Protein AF-A0A972UWR3-F1 (afdb_monomer_lite)

Foldseek 3Di:
DDPVVLVVLVVVLVVCVVPQQVSVVSVVVSVLVVLVVQLPPPDPVSVVVSVVVVCVVVDDDDDDRD

Structure (mmCIF, N/CA/C/O backbone):
data_AF-A0A972UWR3-F1
#
_entry.id   AF-A0A972UWR3-F1
#
loop_
_atom_site.group_PDB
_atom_site.id
_atom_site.type_symbol
_atom_site.label_atom_id
_atom_site.label_alt_id
_atom_site.label_comp_id
_atom_site.label_asym_id
_atom_site.label_entity_id
_atom_site.label_seq_id
_atom_site.pdbx_PDB_ins_code
_atom_site.Cartn_x
_atom_site.Cartn_y
_atom_site.Cartn_z
_atom_site.occupancy
_atom_site.B_iso_or_equiv
_atom_site.auth_seq_id
_atom_site.auth_comp_id
_atom_site.auth_asym_id
_atom_site.auth_atom_id
_atom_site.pdbx_PDB_model_num
ATOM 1 N N . MET A 1 1 ? 4.141 -6.203 7.141 1.00 91.56 1 MET A N 1
ATOM 2 C CA . MET A 1 1 ? 5.269 -5.577 6.458 1.00 91.56 1 MET A CA 1
ATOM 3 C C . MET A 1 1 ? 6.144 -4.917 7.493 1.00 91.56 1 MET A C 1
ATOM 5 O O . MET A 1 1 ? 5.650 -4.152 8.312 1.00 91.56 1 MET A O 1
ATOM 9 N N . ASN A 1 2 ? 7.423 -5.245 7.494 1.00 95.69 2 ASN A N 1
ATOM 10 C CA . ASN A 1 2 ? 8.442 -4.557 8.271 1.00 95.69 2 ASN A CA 1
ATOM 11 C C . ASN A 1 2 ? 9.425 -3.844 7.329 1.00 95.69 2 ASN A C 1
ATOM 13 O O . ASN A 1 2 ? 9.410 -4.040 6.115 1.00 95.69 2 ASN A O 1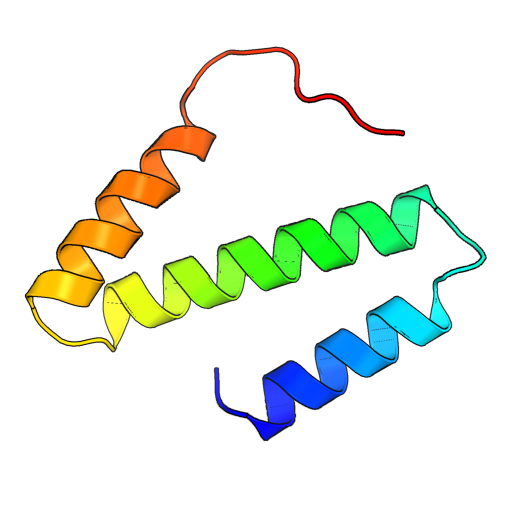
ATOM 17 N N . LEU A 1 3 ? 10.305 -3.019 7.895 1.00 96.75 3 LEU A N 1
ATOM 18 C CA . LEU A 1 3 ? 11.251 -2.226 7.110 1.00 96.75 3 LEU A CA 1
ATOM 19 C C . LEU A 1 3 ? 12.199 -3.082 6.251 1.00 96.75 3 LEU A C 1
ATOM 21 O O . LEU A 1 3 ? 12.608 -2.640 5.183 1.00 96.75 3 LEU A O 1
ATOM 25 N N . LYS A 1 4 ? 12.558 -4.294 6.693 1.00 98.00 4 LYS A N 1
ATOM 26 C CA . LYS A 1 4 ? 13.430 -5.194 5.926 1.00 98.00 4 LYS A CA 1
ATOM 27 C C . LYS A 1 4 ? 12.719 -5.709 4.673 1.00 98.00 4 LYS A C 1
ATOM 29 O O . LYS A 1 4 ? 13.314 -5.689 3.604 1.00 98.00 4 LYS A O 1
ATOM 34 N N . GLU A 1 5 ? 11.463 -6.129 4.807 1.00 97.44 5 GLU A N 1
ATOM 35 C CA . GLU A 1 5 ? 10.627 -6.578 3.683 1.00 97.44 5 GLU A CA 1
ATOM 36 C C . GLU A 1 5 ? 10.429 -5.451 2.665 1.00 97.44 5 GLU A C 1
ATOM 38 O O . GLU A 1 5 ? 10.674 -5.652 1.481 1.00 97.44 5 GLU A O 1
ATOM 43 N N . ILE A 1 6 ? 10.098 -4.244 3.139 1.00 98.00 6 ILE A N 1
ATOM 44 C CA . ILE A 1 6 ? 9.923 -3.063 2.278 1.00 98.00 6 ILE A CA 1
ATOM 45 C C . ILE A 1 6 ? 11.217 -2.749 1.520 1.00 98.00 6 ILE A C 1
ATOM 47 O O . ILE A 1 6 ? 11.188 -2.548 0.312 1.00 98.00 6 ILE A O 1
ATOM 51 N N . LYS A 1 7 ? 12.374 -2.755 2.197 1.00 98.44 7 LYS A N 1
ATOM 52 C CA . LYS A 1 7 ? 13.672 -2.527 1.540 1.00 98.44 7 LYS A CA 1
ATOM 53 C C . LYS A 1 7 ? 13.984 -3.574 0.470 1.00 98.44 7 LYS A C 1
ATOM 55 O O . LYS A 1 7 ? 14.541 -3.220 -0.561 1.00 98.44 7 LYS A O 1
ATOM 60 N N . ALA A 1 8 ? 13.642 -4.840 0.713 1.00 98.00 8 ALA A N 1
ATOM 61 C CA . ALA A 1 8 ? 13.840 -5.903 -0.268 1.00 98.00 8 ALA A CA 1
ATOM 62 C C . ALA A 1 8 ? 12.944 -5.711 -1.502 1.00 98.00 8 ALA A C 1
ATOM 64 O O . ALA A 1 8 ? 13.423 -5.849 -2.621 1.00 98.00 8 ALA A O 1
ATOM 65 N N . MET A 1 9 ? 11.678 -5.331 -1.306 1.00 97.69 9 MET A N 1
ATOM 66 C CA . MET A 1 9 ? 10.749 -5.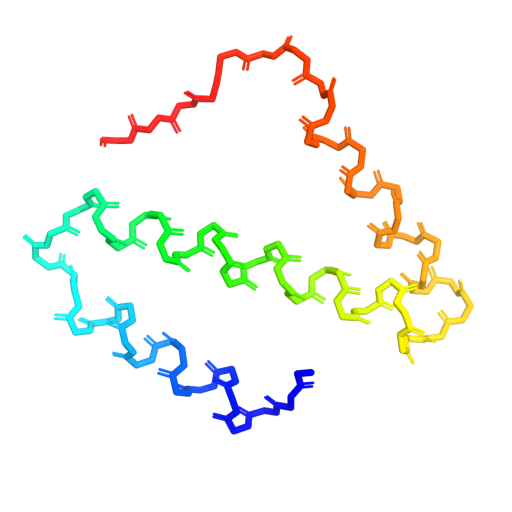034 -2.402 1.00 97.69 9 MET A CA 1
ATOM 67 C C . MET A 1 9 ? 11.206 -3.824 -3.226 1.00 97.69 9 MET A C 1
ATOM 69 O O . MET A 1 9 ? 11.225 -3.898 -4.448 1.00 97.69 9 MET A O 1
ATOM 73 N N . VAL A 1 10 ? 11.667 -2.751 -2.575 1.00 98.38 10 VAL A N 1
ATOM 74 C CA . VAL A 1 10 ? 12.237 -1.579 -3.266 1.00 98.38 10 VAL A CA 1
ATOM 75 C C . VAL A 1 10 ? 13.471 -1.955 -4.090 1.00 98.38 10 VAL A C 1
ATOM 77 O O . VAL A 1 10 ? 13.594 -1.520 -5.229 1.00 98.38 10 VAL A O 1
ATOM 80 N N . ALA A 1 11 ? 14.368 -2.787 -3.553 1.00 98.19 11 ALA A N 1
ATOM 81 C CA . ALA A 1 11 ? 15.530 -3.260 -4.306 1.00 98.19 11 ALA A CA 1
ATOM 82 C C . ALA A 1 11 ? 15.132 -4.131 -5.513 1.00 98.19 11 ALA A C 1
ATOM 84 O O . ALA A 1 11 ? 15.782 -4.065 -6.552 1.00 98.19 11 ALA A O 1
ATOM 85 N N . ASN A 1 12 ? 14.061 -4.922 -5.392 1.00 96.94 12 ASN A N 1
ATOM 86 C CA . ASN A 1 12 ? 13.533 -5.710 -6.504 1.00 96.94 12 ASN A CA 1
ATOM 87 C C . ASN A 1 12 ? 12.992 -4.812 -7.629 1.00 96.94 12 ASN A C 1
ATOM 89 O O . ASN A 1 12 ? 13.308 -5.046 -8.790 1.00 96.94 12 ASN A O 1
ATOM 93 N N . ILE A 1 13 ? 12.249 -3.755 -7.283 1.00 97.62 13 ILE A N 1
ATOM 94 C CA . ILE A 1 13 ? 11.757 -2.762 -8.252 1.00 97.62 13 ILE A CA 1
ATOM 95 C C . ILE A 1 13 ? 12.932 -2.084 -8.970 1.00 97.62 13 ILE A C 1
ATOM 97 O O . ILE A 1 13 ? 12.950 -2.035 -10.194 1.00 97.62 13 ILE A O 1
ATOM 101 N N . ASP A 1 14 ? 13.955 -1.634 -8.233 1.00 98.06 14 ASP A N 1
ATOM 102 C CA . ASP A 1 14 ? 15.148 -1.011 -8.833 1.00 98.06 14 ASP A CA 1
ATOM 103 C C . ASP A 1 14 ? 15.892 -1.962 -9.789 1.00 98.06 14 ASP A C 1
ATOM 105 O O . ASP A 1 14 ? 16.414 -1.537 -10.818 1.00 98.06 14 ASP A O 1
ATOM 109 N N . SER A 1 15 ? 15.895 -3.267 -9.497 1.00 97.50 15 SER A N 1
ATOM 110 C CA . SER A 1 15 ? 16.486 -4.271 -10.391 1.00 97.50 15 SER A CA 1
ATOM 111 C C . SER A 1 15 ? 15.688 -4.511 -11.678 1.00 97.50 15 SER A C 1
ATOM 113 O O . SER A 1 15 ? 16.257 -4.995 -12.652 1.00 97.50 15 SER A O 1
ATOM 115 N N . ALA A 1 16 ? 14.400 -4.155 -11.690 1.00 95.81 16 ALA A N 1
ATOM 116 C CA . ALA A 1 16 ? 13.500 -4.281 -12.834 1.00 95.81 16 ALA A CA 1
ATOM 117 C C . ALA A 1 16 ? 13.332 -2.965 -13.614 1.00 95.81 16 ALA A C 1
ATOM 119 O O . ALA A 1 16 ? 12.514 -2.905 -14.518 1.00 95.81 16 ALA A O 1
ATOM 120 N N . LYS A 1 17 ? 14.096 -1.912 -13.298 1.00 94.50 17 LYS A N 1
ATOM 121 C CA . LYS A 1 17 ? 13.906 -0.555 -13.850 1.00 94.50 17 LYS A CA 1
ATOM 122 C C . LYS A 1 17 ? 14.023 -0.412 -15.372 1.00 94.50 17 LYS A C 1
ATOM 124 O O . LYS A 1 17 ? 13.667 0.635 -15.889 1.00 94.50 17 LYS A O 1
ATOM 129 N N . ASP A 1 18 ? 14.601 -1.400 -16.053 1.00 96.94 18 ASP A N 1
ATOM 130 C CA . ASP A 1 18 ? 14.721 -1.414 -17.517 1.00 96.94 18 ASP A CA 1
ATOM 131 C C . ASP A 1 18 ? 13.530 -2.145 -18.185 1.00 96.94 18 ASP A C 1
ATOM 133 O O . ASP A 1 18 ? 13.474 -2.259 -19.408 1.00 96.94 18 ASP A O 1
ATOM 137 N N . ASP A 1 19 ? 12.590 -2.652 -17.380 1.00 95.62 19 ASP A N 1
ATOM 138 C CA . ASP A 1 19 ? 11.299 -3.222 -17.765 1.00 95.62 19 ASP A CA 1
ATOM 139 C C . ASP A 1 19 ? 10.196 -2.380 -17.103 1.00 95.62 19 ASP A C 1
ATOM 141 O O . ASP A 1 19 ? 9.795 -2.618 -15.960 1.00 95.62 19 ASP A O 1
ATOM 145 N N . ASP A 1 20 ? 9.760 -1.337 -17.814 1.00 92.25 20 ASP A N 1
ATOM 146 C CA . ASP A 1 20 ? 8.844 -0.320 -17.287 1.00 92.25 20 ASP A CA 1
ATOM 147 C C . ASP A 1 20 ? 7.522 -0.930 -16.789 1.00 92.25 20 ASP A C 1
ATOM 149 O O . ASP A 1 20 ? 7.037 -0.562 -15.718 1.00 92.25 20 ASP A O 1
ATOM 153 N N . GLU A 1 21 ? 6.967 -1.908 -17.515 1.00 93.00 21 GLU A N 1
ATOM 154 C CA . GLU A 1 21 ? 5.721 -2.587 -17.1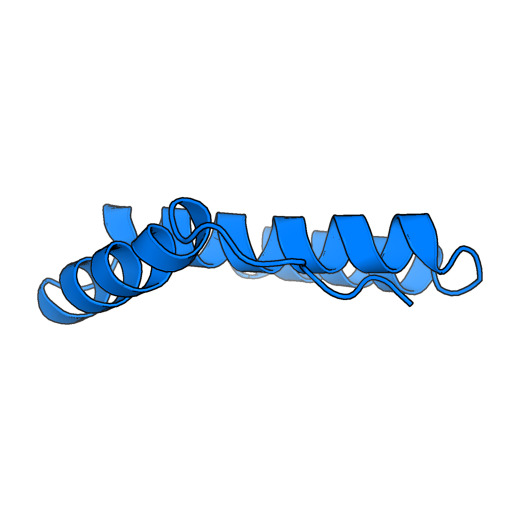37 1.00 93.00 21 GLU A CA 1
ATOM 155 C C . GLU A 1 21 ? 5.896 -3.337 -15.810 1.00 93.00 21 GLU A C 1
ATOM 157 O O . GLU A 1 21 ? 5.109 -3.157 -14.875 1.00 93.00 21 GLU A O 1
ATOM 162 N N . MET A 1 22 ? 6.969 -4.125 -15.686 1.00 93.69 22 MET A N 1
ATOM 163 C CA . MET A 1 22 ? 7.269 -4.863 -14.459 1.00 93.69 22 MET A CA 1
ATOM 164 C C . MET A 1 22 ? 7.535 -3.927 -13.274 1.00 93.69 22 MET A C 1
ATOM 166 O O . MET A 1 22 ? 7.032 -4.164 -12.171 1.00 93.69 22 MET A O 1
ATOM 170 N N . ALA A 1 23 ? 8.320 -2.867 -13.483 1.00 95.38 23 ALA A N 1
ATOM 171 C CA . ALA A 1 23 ? 8.645 -1.897 -12.444 1.00 95.38 23 ALA A CA 1
ATOM 172 C C . ALA A 1 23 ? 7.388 -1.172 -11.940 1.00 95.38 23 ALA A C 1
ATOM 174 O O . ALA A 1 23 ? 7.216 -1.023 -10.727 1.00 95.38 23 ALA A O 1
ATOM 175 N N . HIS A 1 24 ? 6.486 -0.783 -12.847 1.00 93.19 24 HIS A N 1
ATOM 176 C CA . HIS A 1 24 ? 5.218 -0.147 -12.498 1.00 93.19 24 HIS A CA 1
ATOM 177 C C . HIS A 1 24 ? 4.290 -1.079 -11.720 1.00 93.19 24 HIS A C 1
ATOM 179 O O . HIS A 1 24 ? 3.822 -0.700 -10.645 1.00 93.19 24 HIS A O 1
ATOM 185 N N . CYS A 1 25 ? 4.071 -2.310 -12.196 1.00 93.06 25 CYS A N 1
ATOM 186 C CA . CYS A 1 25 ? 3.246 -3.280 -11.474 1.00 93.06 25 CYS A CA 1
ATOM 187 C C . CYS A 1 25 ? 3.785 -3.544 -10.060 1.00 93.06 25 CYS A C 1
ATOM 189 O O . CYS A 1 25 ? 3.031 -3.510 -9.089 1.00 93.06 25 CYS A O 1
ATOM 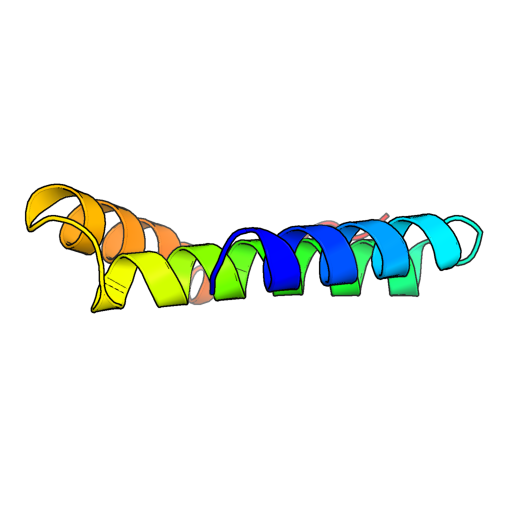191 N N . ALA A 1 26 ? 5.099 -3.746 -9.924 1.00 95.62 26 ALA A N 1
ATOM 192 C CA . ALA A 1 26 ? 5.718 -4.002 -8.629 1.00 95.62 26 ALA A CA 1
ATOM 193 C C . ALA A 1 26 ? 5.653 -2.787 -7.681 1.00 95.62 26 ALA A C 1
ATOM 195 O O . ALA A 1 26 ? 5.539 -2.959 -6.462 1.00 95.62 26 ALA A O 1
ATOM 196 N N . GLU A 1 27 ? 5.715 -1.559 -8.210 1.00 96.56 27 GLU A N 1
ATOM 197 C CA . GLU A 1 27 ? 5.526 -0.339 -7.421 1.00 96.56 27 GLU A CA 1
ATOM 198 C C . GLU A 1 27 ? 4.094 -0.228 -6.874 1.00 96.56 27 GLU A C 1
ATOM 200 O O . GLU A 1 27 ? 3.909 0.043 -5.679 1.00 96.56 27 GLU A O 1
ATOM 205 N N . ASP A 1 28 ? 3.092 -0.449 -7.725 1.00 94.69 28 ASP A N 1
ATOM 206 C CA . ASP A 1 28 ? 1.682 -0.398 -7.337 1.00 94.69 28 ASP A CA 1
ATOM 207 C C . ASP A 1 28 ? 1.348 -1.474 -6.296 1.00 94.69 28 ASP A C 1
ATOM 209 O O . ASP A 1 28 ? 0.750 -1.162 -5.258 1.00 94.69 28 ASP A O 1
ATOM 213 N N . ASP A 1 29 ? 1.838 -2.700 -6.495 1.00 95.12 29 ASP A N 1
ATOM 214 C CA . ASP A 1 29 ? 1.691 -3.799 -5.538 1.00 95.12 29 ASP A CA 1
ATOM 215 C C . ASP A 1 29 ? 2.295 -3.447 -4.171 1.00 95.12 29 ASP A C 1
ATOM 217 O O . ASP A 1 29 ? 1.649 -3.622 -3.132 1.00 95.12 29 ASP A O 1
ATOM 221 N N . LEU A 1 30 ? 3.514 -2.887 -4.142 1.00 97.88 30 LEU A N 1
ATOM 222 C CA . LEU A 1 30 ? 4.171 -2.476 -2.896 1.00 97.88 30 LEU A CA 1
ATOM 223 C C . LEU A 1 30 ? 3.342 -1.428 -2.139 1.00 97.88 30 LEU A C 1
ATOM 225 O O . LEU A 1 30 ? 3.194 -1.511 -0.912 1.00 97.88 30 LEU A O 1
ATOM 229 N N . ARG A 1 31 ? 2.810 -0.428 -2.850 1.00 97.00 31 ARG A N 1
ATOM 230 C CA . ARG A 1 31 ? 1.970 0.617 -2.249 1.00 97.00 31 ARG A CA 1
ATOM 231 C C . ARG A 1 31 ? 0.686 0.021 -1.682 1.00 97.00 31 ARG A C 1
ATOM 233 O O . ARG A 1 31 ? 0.355 0.290 -0.521 1.00 97.00 31 ARG A O 1
ATOM 240 N N . GLU A 1 32 ? -0.012 -0.803 -2.458 1.00 96.88 32 GLU A N 1
ATOM 241 C CA . GLU A 1 32 ? -1.254 -1.443 -2.031 1.00 96.88 32 GLU A CA 1
ATOM 242 C C . GLU A 1 32 ? -1.032 -2.346 -0.810 1.00 96.88 32 GLU A C 1
ATOM 244 O O . GLU A 1 32 ? -1.769 -2.251 0.179 1.00 96.88 32 GLU A O 1
ATOM 249 N N . ASP A 1 33 ? 0.016 -3.168 -0.819 1.00 97.94 33 ASP A N 1
ATOM 250 C CA . ASP A 1 33 ? 0.349 -4.057 0.291 1.00 97.94 33 ASP A CA 1
ATOM 251 C C . ASP A 1 33 ? 0.692 -3.291 1.568 1.00 97.94 33 ASP A C 1
ATOM 253 O O . ASP A 1 33 ? 0.256 -3.676 2.664 1.00 97.94 33 ASP A O 1
ATOM 257 N N . PHE A 1 34 ? 1.406 -2.167 1.456 1.00 98.44 34 PHE A N 1
ATOM 258 C CA . PHE A 1 34 ? 1.684 -1.311 2.605 1.00 98.44 34 PHE A CA 1
ATOM 259 C C . PHE A 1 34 ? 0.394 -0.735 3.192 1.00 98.44 34 PHE A C 1
ATOM 261 O O . PHE A 1 34 ? 0.174 -0.810 4.406 1.00 98.44 34 PHE A O 1
ATOM 268 N N . ILE A 1 35 ? -0.506 -0.224 2.351 1.00 98.44 35 ILE A N 1
ATOM 269 C CA . ILE A 1 35 ? -1.793 0.318 2.799 1.00 98.44 35 ILE A CA 1
ATOM 270 C C . ILE A 1 35 ? -2.643 -0.791 3.439 1.00 98.44 35 ILE A C 1
ATOM 272 O O . ILE A 1 35 ? -3.166 -0.609 4.546 1.00 98.44 35 ILE A O 1
ATOM 276 N N . LYS A 1 36 ? -2.720 -1.982 2.827 1.00 98.38 36 LYS A N 1
ATOM 277 C CA . LYS A 1 36 ? -3.371 -3.168 3.413 1.00 98.38 36 LYS A CA 1
ATOM 278 C C . LYS A 1 36 ? -2.763 -3.525 4.763 1.00 98.38 36 LYS A C 1
ATOM 280 O O . LYS A 1 36 ? -3.510 -3.823 5.699 1.00 98.38 36 LYS A O 1
ATOM 285 N N . HIS A 1 37 ? -1.440 -3.478 4.903 1.00 98.38 37 HIS A N 1
ATOM 286 C CA . HIS A 1 37 ? -0.773 -3.727 6.175 1.00 98.38 37 HIS A CA 1
ATOM 287 C C . HIS A 1 37 ? -1.212 -2.713 7.239 1.00 98.38 37 HIS A C 1
ATOM 289 O O . HIS A 1 37 ? -1.717 -3.119 8.289 1.00 98.38 37 HIS A O 1
ATOM 295 N N . ILE A 1 38 ? -1.130 -1.412 6.944 1.00 98.50 38 ILE A N 1
ATOM 296 C CA . ILE A 1 38 ? -1.537 -0.339 7.864 1.00 98.50 38 ILE A CA 1
ATOM 297 C C . ILE A 1 38 ? -3.021 -0.439 8.239 1.00 98.50 38 ILE A C 1
ATOM 299 O O . ILE A 1 38 ? -3.367 -0.250 9.407 1.00 98.50 38 ILE A O 1
ATOM 303 N N . SER A 1 39 ? -3.895 -0.828 7.304 1.00 98.44 39 SER A N 1
ATOM 304 C CA . SER A 1 39 ? -5.333 -1.025 7.559 1.00 98.44 39 SER A CA 1
ATOM 305 C C . SER A 1 39 ? -5.637 -2.081 8.636 1.00 98.44 39 SER A C 1
ATOM 307 O O . SER A 1 39 ? -6.706 -2.053 9.264 1.00 98.44 39 SER A O 1
ATOM 309 N N . LYS A 1 40 ? -4.688 -3.000 8.869 1.00 98.00 40 LYS A N 1
ATOM 310 C CA . LYS A 1 40 ? -4.773 -4.094 9.844 1.00 98.00 40 LYS A CA 1
ATOM 311 C C . LYS A 1 40 ? -3.993 -3.786 11.124 1.00 98.00 40 LYS A C 1
ATOM 313 O O . LYS A 1 40 ? -4.490 -4.087 12.209 1.00 98.00 40 LYS A O 1
ATOM 318 N N . THR A 1 41 ? -2.804 -3.187 11.019 1.00 97.81 41 THR A N 1
ATOM 319 C CA . THR A 1 41 ? -1.839 -3.096 12.133 1.00 97.81 41 THR A CA 1
ATOM 320 C C . THR A 1 41 ? -1.644 -1.697 12.713 1.00 97.81 41 THR A C 1
ATOM 322 O O . THR A 1 41 ? -1.190 -1.596 13.851 1.00 97.81 41 THR A O 1
ATOM 325 N N . GLY A 1 42 ? -2.023 -0.630 12.001 1.00 97.31 42 GLY A N 1
ATOM 326 C CA . GLY A 1 42 ? -1.801 0.755 12.435 1.00 97.31 42 GLY A CA 1
ATOM 327 C C . GLY A 1 42 ? -2.602 1.175 13.676 1.00 97.31 42 GLY A C 1
ATOM 328 O O . GLY A 1 42 ? -3.345 0.389 14.274 1.00 97.31 42 GLY A O 1
ATOM 329 N N . THR A 1 43 ? -2.505 2.448 14.057 1.00 98.50 43 THR A N 1
ATOM 330 C CA . THR A 1 43 ? -3.397 3.061 15.058 1.00 98.50 43 THR A CA 1
ATOM 331 C C . THR A 1 43 ? -4.847 3.108 14.560 1.00 98.50 43 THR A C 1
ATOM 333 O O . THR A 1 43 ? -5.120 2.905 13.377 1.00 98.50 43 THR A O 1
ATOM 336 N N . LYS A 1 44 ? -5.811 3.400 15.444 1.00 98.31 44 LYS A N 1
ATOM 337 C CA . LYS A 1 44 ? -7.236 3.489 15.069 1.00 98.31 44 LYS A CA 1
ATOM 338 C C . LYS A 1 44 ? -7.473 4.433 13.883 1.00 98.31 44 LYS A C 1
ATOM 340 O O . LYS A 1 44 ? -8.178 4.058 12.950 1.00 98.31 44 LYS A O 1
ATOM 345 N N . GLU A 1 45 ? -6.864 5.616 13.905 1.00 98.62 45 GLU A N 1
ATOM 346 C CA . GLU A 1 45 ? -7.006 6.597 12.824 1.00 98.62 45 GLU A CA 1
ATOM 347 C C . GLU A 1 45 ? -6.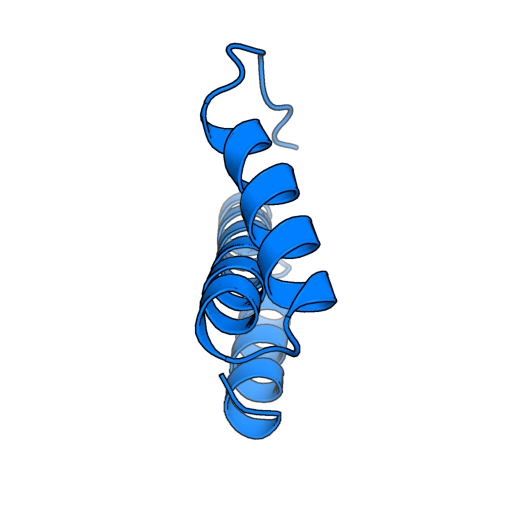264 6.161 11.558 1.00 98.62 45 GLU A C 1
ATOM 349 O O . GLU A 1 45 ? -6.833 6.222 10.473 1.00 98.62 45 GLU A O 1
ATOM 354 N N . GLN A 1 46 ? -5.055 5.600 11.676 1.00 98.62 46 GLN A N 1
ATOM 355 C CA . GLN A 1 46 ? -4.333 5.044 10.523 1.00 98.62 46 GLN A CA 1
ATOM 356 C C . GLN A 1 46 ? -5.115 3.936 9.818 1.00 98.62 46 GLN A C 1
ATOM 358 O O . GLN A 1 46 ? -5.169 3.912 8.592 1.00 98.62 46 GLN A O 1
ATOM 363 N N . ARG A 1 47 ? -5.775 3.050 10.573 1.00 98.75 47 ARG A N 1
ATOM 364 C CA . ARG A 1 47 ? -6.612 1.998 9.982 1.00 98.75 47 ARG A CA 1
ATOM 365 C C . ARG A 1 47 ? -7.793 2.575 9.211 1.00 98.75 47 ARG A C 1
ATOM 367 O O . ARG A 1 47 ? -8.105 2.060 8.143 1.00 98.75 47 ARG A O 1
ATOM 374 N N . LYS A 1 48 ? -8.447 3.620 9.733 1.00 98.69 48 LYS A N 1
ATOM 375 C CA . LYS A 1 48 ? -9.542 4.305 9.025 1.00 98.69 48 LYS A CA 1
ATOM 376 C C . LYS A 1 48 ? -9.043 4.949 7.736 1.00 98.69 48 LYS A C 1
ATOM 378 O O . LYS A 1 48 ? -9.628 4.694 6.693 1.00 98.69 48 LYS A O 1
ATOM 383 N N . MET A 1 49 ? -7.945 5.706 7.806 1.00 98.69 49 MET A N 1
ATOM 384 C CA . MET A 1 49 ? -7.339 6.347 6.634 1.00 98.69 49 MET A CA 1
ATOM 385 C C . MET A 1 49 ? -6.968 5.316 5.564 1.00 98.69 49 MET A C 1
ATOM 387 O O . MET A 1 49 ? -7.360 5.460 4.415 1.00 98.69 49 MET A O 1
ATOM 391 N N . ALA A 1 50 ? -6.288 4.232 5.947 1.00 98.62 50 ALA A N 1
ATOM 392 C CA . ALA A 1 50 ? -5.885 3.188 5.011 1.00 98.62 50 ALA A CA 1
ATOM 393 C C . ALA A 1 50 ? -7.082 2.481 4.356 1.00 98.62 50 ALA A C 1
ATOM 395 O O . ALA A 1 50 ? -7.057 2.217 3.160 1.00 98.62 50 ALA A O 1
ATOM 396 N N . ARG A 1 51 ? -8.152 2.197 5.112 1.00 98.50 51 ARG A N 1
ATOM 397 C CA . ARG A 1 51 ? -9.381 1.618 4.542 1.00 98.50 51 ARG A CA 1
ATOM 398 C C . 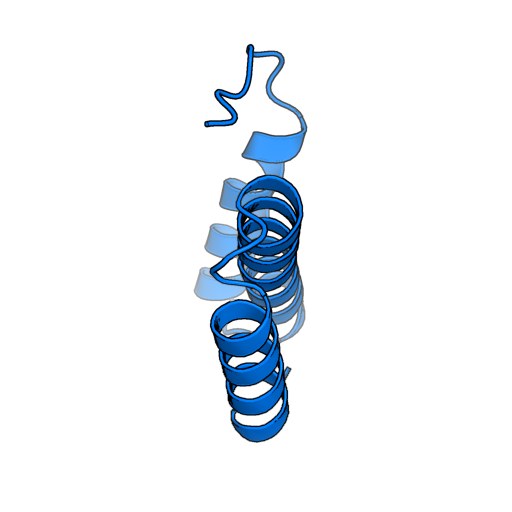ARG A 1 51 ? -10.097 2.575 3.599 1.00 98.50 51 ARG A C 1
ATOM 400 O O . ARG A 1 51 ? -10.668 2.108 2.625 1.00 98.50 51 ARG A O 1
ATOM 407 N N . GLU A 1 52 ? -10.090 3.872 3.896 1.00 98.62 52 GLU A N 1
ATOM 408 C CA . GLU A 1 52 ? -10.678 4.877 3.008 1.00 98.62 52 GLU A CA 1
ATOM 409 C C . GLU A 1 52 ? -9.907 4.958 1.692 1.00 98.62 52 GLU A C 1
ATOM 411 O O . GLU A 1 52 ? -10.522 4.935 0.633 1.00 98.62 52 GLU A O 1
ATOM 416 N N . ILE A 1 53 ? -8.571 4.960 1.759 1.00 98.31 53 ILE A N 1
ATOM 417 C CA . ILE A 1 53 ? -7.708 4.941 0.573 1.00 98.31 53 ILE A CA 1
ATOM 418 C C . ILE A 1 53 ? -7.967 3.686 -0.265 1.00 98.31 53 ILE A C 1
ATOM 420 O O . ILE A 1 53 ? -8.151 3.813 -1.462 1.00 98.31 53 ILE A O 1
ATOM 424 N N . LEU A 1 54 ? -8.065 2.492 0.334 1.00 98.06 54 LEU A N 1
ATOM 425 C CA . LEU A 1 54 ? -8.284 1.248 -0.427 1.00 98.06 54 LEU A CA 1
ATOM 426 C C . LEU A 1 54 ? -9.570 1.238 -1.267 1.00 98.06 54 LEU A C 1
ATOM 428 O O . LEU A 1 54 ? -9.649 0.476 -2.225 1.00 98.06 54 LEU A O 1
ATOM 432 N N . LYS A 1 55 ? -10.553 2.098 -0.972 1.00 97.69 55 LYS A N 1
ATOM 433 C CA . LYS A 1 55 ? -11.747 2.247 -1.819 1.00 97.69 55 LYS A CA 1
ATOM 434 C C . LYS A 1 55 ? -11.423 2.777 -3.217 1.00 97.69 55 LYS A C 1
ATOM 436 O O . LYS A 1 55 ? -12.245 2.621 -4.111 1.00 97.69 55 LYS A O 1
ATOM 441 N N . THR A 1 56 ? -10.247 3.376 -3.442 1.00 96.12 56 THR A N 1
ATOM 442 C CA . THR A 1 56 ? -9.804 3.778 -4.790 1.00 96.12 56 THR A CA 1
ATOM 443 C C . THR A 1 56 ? -9.676 2.592 -5.742 1.00 96.12 56 THR A C 1
ATOM 445 O O . THR A 1 56 ? -9.712 2.781 -6.957 1.00 96.12 56 THR A O 1
ATOM 448 N N . ASN A 1 57 ? -9.553 1.370 -5.215 1.00 92.75 57 ASN A N 1
ATOM 449 C CA . ASN A 1 57 ? -9.508 0.155 -6.024 1.00 92.75 57 ASN A CA 1
ATOM 450 C C . ASN A 1 57 ? -10.868 -0.144 -6.670 1.00 92.75 57 ASN A C 1
ATOM 452 O O . ASN A 1 57 ? -10.904 -0.664 -7.783 1.00 92.75 57 ASN A O 1
ATOM 456 N N . ASP A 1 58 ? -11.958 0.283 -6.027 1.00 95.06 58 ASP A N 1
ATOM 457 C CA . ASP A 1 58 ? -13.336 0.075 -6.479 1.00 95.06 58 ASP A CA 1
ATOM 458 C C . ASP A 1 58 ? -13.868 1.224 -7.357 1.00 95.06 58 ASP A C 1
ATOM 460 O O . ASP A 1 58 ? -14.996 1.159 -7.846 1.00 95.06 58 ASP A O 1
ATOM 464 N N . ILE A 1 59 ? -13.095 2.303 -7.547 1.00 95.81 59 ILE A N 1
ATOM 465 C CA . ILE A 1 59 ? -13.499 3.404 -8.428 1.00 95.81 59 ILE A CA 1
ATOM 466 C C . ILE A 1 59 ? -13.273 2.971 -9.876 1.00 95.81 59 ILE A C 1
ATOM 468 O O . ILE A 1 59 ? -12.155 2.637 -10.273 1.00 95.81 59 ILE A O 1
ATOM 472 N N . ASP A 1 60 ? -14.339 3.024 -10.668 1.00 93.56 60 ASP A N 1
ATOM 473 C CA . ASP A 1 60 ? -14.294 2.754 -12.100 1.00 93.56 60 ASP A CA 1
ATOM 474 C C . ASP A 1 60 ? -13.756 3.978 -12.855 1.00 93.56 60 ASP A C 1
ATOM 476 O O . ASP A 1 60 ? -14.478 4.933 -13.150 1.00 93.56 60 ASP A O 1
ATOM 480 N N . PHE A 1 61 ? -12.448 3.980 -13.103 1.00 92.38 61 PHE A N 1
ATOM 481 C CA . PHE A 1 61 ? -11.792 4.937 -13.985 1.00 92.38 61 PHE A CA 1
ATOM 482 C C . PHE A 1 61 ? -10.634 4.273 -14.728 1.00 92.38 61 PHE A C 1
ATOM 484 O O . PHE A 1 61 ? -10.020 3.314 -14.251 1.00 92.38 61 PHE A O 1
ATOM 491 N N . SER A 1 62 ? -10.305 4.811 -15.901 1.00 90.12 62 SER A N 1
ATOM 492 C CA . SER A 1 62 ? -9.136 4.383 -16.664 1.00 90.12 62 SER A CA 1
ATOM 493 C C . SER A 1 62 ? -7.862 4.735 -15.900 1.00 90.12 62 SER A C 1
ATOM 495 O O . SER A 1 62 ? -7.497 5.906 -15.790 1.00 90.12 62 SER A O 1
ATOM 497 N N . ARG A 1 63 ? -7.185 3.716 -15.367 1.00 86.31 63 ARG A N 1
ATOM 498 C CA . ARG A 1 63 ? -5.852 3.870 -14.782 1.00 86.31 63 ARG A CA 1
ATOM 499 C C . ARG A 1 63 ? -4.855 4.081 -15.914 1.00 86.31 63 ARG A C 1
ATOM 501 O O . ARG A 1 63 ? -4.877 3.356 -16.907 1.00 86.31 63 ARG A O 1
ATOM 508 N N . TRP A 1 64 ? -4.040 5.120 -15.782 1.00 80.19 64 TRP A N 1
ATOM 509 C CA . TRP A 1 64 ? -2.950 5.365 -16.712 1.00 80.19 64 TRP A CA 1
ATOM 510 C C . TRP A 1 64 ? -1.792 4.438 -16.356 1.00 80.19 64 TRP A C 1
ATOM 512 O O . TRP A 1 64 ? -1.321 4.468 -15.222 1.00 80.19 64 TRP A O 1
ATOM 522 N N . PHE A 1 65 ? -1.336 3.666 -17.332 1.00 70.19 65 PHE A N 1
ATOM 523 C CA . PHE A 1 65 ? -0.093 2.905 -17.273 1.00 70.19 65 PHE A CA 1
ATOM 524 C C . PHE A 1 65 ? 0.831 3.508 -18.339 1.00 70.19 65 PHE A C 1
ATOM 526 O O . PHE A 1 65 ? 0.346 3.858 -19.421 1.00 70.19 65 PHE A O 1
ATOM 533 N N . ALA A 1 66 ? 2.091 3.764 -17.980 1.00 63.44 66 ALA A N 1
ATOM 534 C CA . ALA A 1 66 ? 3.083 4.348 -18.885 1.00 63.44 66 ALA A CA 1
ATOM 535 C C . ALA A 1 66 ? 3.609 3.310 -19.882 1.00 63.44 66 ALA A C 1
ATOM 537 O O . ALA A 1 66 ? 3.622 2.114 -19.519 1.00 63.44 66 ALA A O 1
#

Secondary structure (DSSP, 8-state):
--HHHHHHHHHHHHHTTTSHHHHHHHHHHHHHHHHHHHHHHS-HHHHHHHHHHHGGGGS-------

Sequence (66 aa):
MNLKEIKAMVANIDSAKDDDEMAHCAEDDLREDFIKHISKTGTKEQRKMAREILKTNDIDFSRWFA

Radius of gyration: 13.56 Å; chains: 1; bounding box: 31×13×34 Å

pLDDT: mean 95.35, std 5.97, range [63.44, 98.75]